Protein AF-A0A965P9P5-F1 (afdb_monomer_lite)

Foldseek 3Di:
DPPVLVVLLVVLVVVLVVLVCCVVVVVDPDVVSVVVSVVVSVVSVVVNVVSVVVVVVVVVVVD

Structure (mmCIF, N/CA/C/O backbone):
data_AF-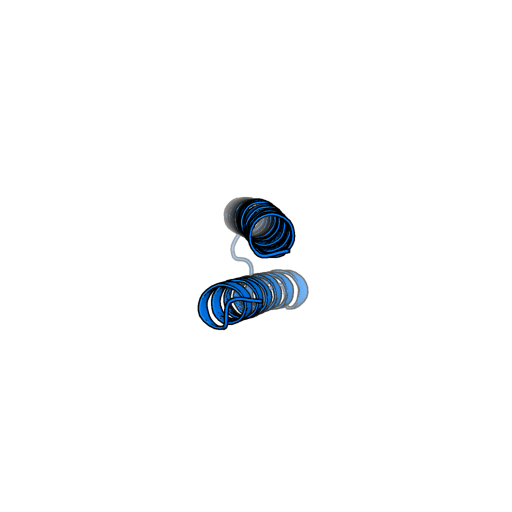A0A965P9P5-F1
#
_entry.id   AF-A0A965P9P5-F1
#
loop_
_atom_site.group_PDB
_atom_site.id
_atom_site.type_symbol
_atom_site.label_atom_id
_atom_site.label_alt_id
_atom_site.label_comp_id
_atom_s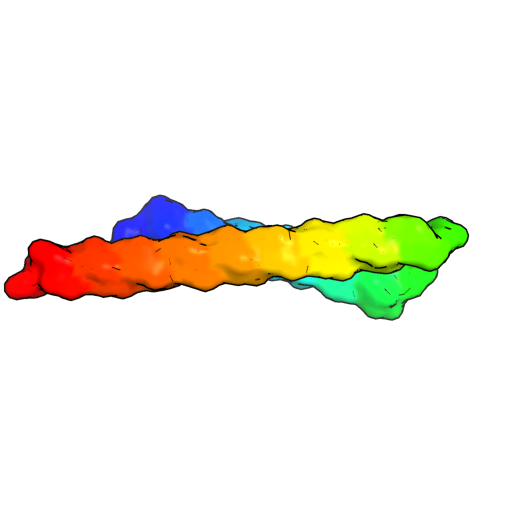ite.label_asym_id
_atom_site.label_entity_id
_atom_site.label_seq_id
_atom_site.pdbx_PDB_ins_code
_atom_site.Cartn_x
_atom_site.Cartn_y
_atom_site.Cartn_z
_atom_site.occupancy
_atom_site.B_iso_or_equiv
_atom_site.auth_seq_id
_atom_site.auth_comp_id
_atom_site.auth_asym_id
_atom_site.auth_atom_id
_atom_site.pdbx_PDB_model_num
ATOM 1 N N . MET A 1 1 ? -12.504 0.050 17.966 1.00 61.53 1 MET A N 1
ATOM 2 C CA . MET A 1 1 ? -12.081 -0.234 16.584 1.00 61.53 1 MET A CA 1
ATOM 3 C C . MET A 1 1 ? -13.118 -1.072 15.831 1.00 61.53 1 MET A C 1
ATOM 5 O O . MET A 1 1 ? -13.523 -2.122 16.307 1.00 61.53 1 MET A O 1
ATOM 9 N N . ASN A 1 2 ? -13.624 -0.579 14.696 1.00 80.25 2 ASN A N 1
ATOM 10 C CA . ASN A 1 2 ? -14.608 -1.278 13.857 1.00 80.25 2 ASN A CA 1
ATOM 11 C C . ASN A 1 2 ? -13.900 -2.370 13.029 1.00 80.25 2 ASN A C 1
ATOM 13 O O . ASN A 1 2 ? -13.090 -2.022 12.168 1.00 80.25 2 ASN A O 1
ATOM 17 N N . ASP A 1 3 ? -14.227 -3.652 13.250 1.00 88.44 3 ASP A N 1
ATOM 18 C CA . ASP A 1 3 ? -13.648 -4.832 12.564 1.00 88.44 3 ASP A CA 1
ATOM 19 C C . ASP A 1 3 ? -13.545 -4.666 11.034 1.00 88.44 3 ASP A C 1
ATOM 21 O O . ASP A 1 3 ? -12.627 -5.170 10.382 1.00 88.44 3 ASP A O 1
ATOM 25 N N . THR A 1 4 ? -14.477 -3.913 10.440 1.00 94.56 4 THR A N 1
ATOM 26 C CA . THR A 1 4 ? -14.489 -3.607 9.004 1.00 94.56 4 THR A CA 1
ATOM 27 C C . THR A 1 4 ? -13.303 -2.730 8.597 1.00 94.56 4 THR A C 1
ATOM 29 O O . THR A 1 4 ? -12.667 -2.982 7.573 1.00 94.56 4 THR A O 1
ATOM 32 N N . LEU A 1 5 ? -12.993 -1.691 9.378 1.00 95.12 5 LEU A N 1
ATOM 33 C CA . LEU A 1 5 ? -11.901 -0.758 9.086 1.00 95.12 5 LEU A CA 1
ATOM 34 C C . LEU A 1 5 ? -10.540 -1.431 9.278 1.00 95.12 5 LEU A C 1
ATOM 36 O O . 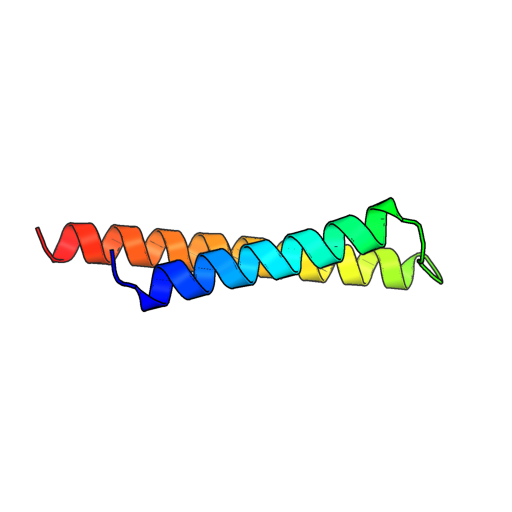LEU A 1 5 ? -9.650 -1.252 8.448 1.00 95.12 5 LEU A O 1
ATOM 40 N N . GLU A 1 6 ? -10.402 -2.272 10.304 1.00 93.88 6 GLU A N 1
ATOM 41 C CA . GLU A 1 6 ? -9.204 -3.096 10.498 1.00 93.88 6 GLU A CA 1
ATOM 42 C C . GLU A 1 6 ? -8.966 -4.041 9.320 1.00 93.88 6 GLU A C 1
ATOM 44 O O . GLU A 1 6 ? -7.851 -4.124 8.794 1.00 93.88 6 GLU A O 1
ATOM 49 N N . TYR A 1 7 ? -10.021 -4.721 8.860 1.00 96.69 7 TYR A N 1
ATOM 50 C CA . TYR A 1 7 ? -9.943 -5.594 7.695 1.00 96.69 7 TYR A CA 1
ATOM 51 C C . TYR A 1 7 ? -9.485 -4.831 6.444 1.00 96.69 7 TYR A C 1
ATOM 53 O O . TYR A 1 7 ? -8.614 -5.311 5.714 1.00 96.69 7 TYR A O 1
ATOM 61 N N . LEU A 1 8 ? -10.016 -3.625 6.213 1.00 97.19 8 LEU A N 1
ATOM 62 C CA . LEU A 1 8 ? -9.605 -2.776 5.092 1.00 97.19 8 LEU A CA 1
ATOM 63 C C . LEU A 1 8 ? -8.132 -2.361 5.194 1.00 97.19 8 LEU A C 1
ATOM 65 O O . LEU A 1 8 ? -7.399 -2.502 4.214 1.00 97.19 8 LEU A O 1
ATOM 69 N N . ILE A 1 9 ? -7.675 -1.907 6.366 1.00 97.12 9 ILE A N 1
ATOM 70 C CA . ILE A 1 9 ? -6.268 -1.541 6.600 1.00 97.12 9 ILE A CA 1
ATOM 71 C C . ILE A 1 9 ? -5.354 -2.738 6.327 1.00 97.12 9 ILE A C 1
ATOM 73 O O . ILE A 1 9 ? -4.358 -2.604 5.609 1.00 97.12 9 ILE A O 1
ATOM 77 N N . LYS A 1 10 ? -5.710 -3.921 6.844 1.00 97.62 10 LYS A N 1
ATOM 78 C CA . LYS A 1 10 ? -4.960 -5.158 6.609 1.00 97.62 10 LYS A CA 1
ATOM 79 C C . LYS A 1 10 ? -4.884 -5.479 5.119 1.00 97.62 10 LYS A C 1
ATOM 81 O O . LYS A 1 10 ? -3.793 -5.717 4.604 1.00 97.62 10 LYS A O 1
ATOM 86 N N . LYS A 1 11 ? -6.019 -5.445 4.415 1.00 98.31 11 LYS A N 1
ATOM 87 C CA . LYS A 1 11 ? -6.074 -5.796 2.994 1.00 98.31 11 LYS A CA 1
ATOM 88 C C . LYS A 1 11 ? -5.266 -4.828 2.130 1.00 98.31 11 LYS A C 1
ATOM 90 O O . LYS A 1 11 ? -4.549 -5.261 1.234 1.00 98.31 11 LYS A O 1
ATOM 95 N N . ILE A 1 12 ? -5.316 -3.532 2.433 1.00 98.31 12 ILE A N 1
ATOM 96 C CA . ILE A 1 12 ? -4.489 -2.519 1.764 1.00 98.31 12 ILE A CA 1
ATOM 97 C C . ILE A 1 12 ? -2.997 -2.774 2.014 1.00 98.31 12 ILE A C 1
ATOM 99 O O . ILE A 1 12 ? -2.190 -2.656 1.090 1.00 98.31 12 ILE A O 1
ATOM 103 N N . GLY A 1 13 ? -2.625 -3.155 3.239 1.00 97.94 13 GLY A N 1
ATOM 104 C CA . GLY A 1 13 ? -1.259 -3.551 3.577 1.00 97.94 13 GLY A CA 1
ATOM 105 C C . GLY A 1 13 ? -0.770 -4.757 2.769 1.00 97.94 13 GLY A C 1
ATOM 106 O O . GLY A 1 13 ? 0.333 -4.718 2.228 1.00 97.94 13 GLY A O 1
ATOM 107 N N . GLU A 1 14 ? -1.600 -5.794 2.624 1.00 98.25 14 GLU A N 1
ATOM 108 C CA . GLU A 1 14 ? -1.292 -6.965 1.791 1.00 98.25 14 GLU A CA 1
ATOM 109 C C . GLU A 1 14 ? -1.037 -6.576 0.328 1.00 98.25 14 GLU A C 1
ATOM 111 O O . GLU A 1 14 ? -0.024 -6.973 -0.243 1.00 98.25 14 GLU A O 1
ATOM 116 N N . GLU A 1 15 ? -1.895 -5.745 -0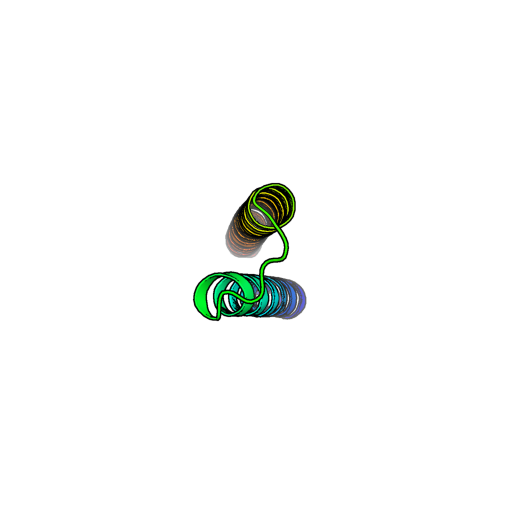.272 1.00 98.19 15 GLU A N 1
ATOM 117 C CA . GLU A 1 15 ? -1.703 -5.315 -1.664 1.00 98.19 15 GLU A CA 1
ATOM 118 C C . GLU A 1 15 ? -0.445 -4.455 -1.844 1.00 98.19 15 GLU A C 1
ATOM 120 O O . GLU A 1 15 ? 0.272 -4.587 -2.837 1.00 98.19 15 GLU A O 1
ATOM 125 N N . ARG A 1 16 ? -0.108 -3.610 -0.862 1.00 97.81 16 ARG A N 1
ATOM 126 C CA . ARG A 1 16 ? 1.161 -2.867 -0.877 1.00 97.81 16 ARG A CA 1
ATOM 127 C C . ARG A 1 16 ? 2.372 -3.798 -0.823 1.00 97.81 16 ARG A C 1
ATOM 129 O O . ARG A 1 16 ? 3.351 -3.525 -1.517 1.00 97.81 16 ARG A O 1
ATOM 136 N N . ASN A 1 17 ? 2.307 -4.872 -0.037 1.00 97.44 17 ASN A N 1
ATOM 137 C CA . ASN A 1 17 ? 3.373 -5.871 0.029 1.00 97.44 17 ASN A CA 1
ATOM 138 C C . ASN A 1 17 ? 3.510 -6.621 -1.300 1.00 97.44 17 ASN A C 1
ATOM 140 O O . ASN A 1 17 ? 4.622 -6.730 -1.802 1.00 97.44 17 ASN A O 1
ATOM 144 N N . ASN A 1 18 ? 2.399 -7.012 -1.932 1.00 96.69 18 ASN A N 1
ATOM 145 C CA . ASN A 1 18 ? 2.423 -7.635 -3.260 1.00 96.69 18 ASN A CA 1
ATOM 146 C C . ASN A 1 18 ? 3.138 -6.746 -4.292 1.00 96.69 18 ASN A C 1
ATOM 148 O O . ASN A 1 18 ? 3.966 -7.219 -5.070 1.00 96.69 18 ASN A O 1
ATOM 152 N N . ILE A 1 19 ? 2.859 -5.437 -4.282 1.00 97.00 19 ILE A N 1
ATOM 153 C CA . ILE A 1 19 ? 3.544 -4.482 -5.164 1.00 97.00 19 ILE A CA 1
ATOM 154 C C . ILE A 1 19 ? 5.032 -4.386 -4.821 1.00 97.00 19 ILE A C 1
ATOM 156 O O . ILE A 1 19 ? 5.865 -4.382 -5.728 1.00 97.00 19 ILE A O 1
ATOM 160 N N . ALA A 1 20 ? 5.380 -4.302 -3.534 1.00 95.94 20 ALA A N 1
ATOM 161 C CA . ALA A 1 20 ? 6.771 -4.257 -3.097 1.00 95.94 20 ALA A CA 1
ATOM 162 C C . ALA A 1 20 ? 7.540 -5.502 -3.561 1.00 95.94 20 ALA A C 1
ATOM 164 O O . ALA A 1 20 ? 8.629 -5.368 -4.116 1.00 95.94 20 ALA A O 1
ATOM 165 N N . ASP A 1 21 ? 6.940 -6.684 -3.443 1.00 96.00 21 ASP A N 1
ATOM 166 C CA . ASP A 1 21 ? 7.515 -7.939 -3.919 1.00 96.00 21 ASP A CA 1
ATOM 167 C C . ASP A 1 21 ? 7.701 -7.929 -5.441 1.00 96.00 21 ASP A C 1
ATOM 169 O O . ASP A 1 21 ? 8.757 -8.326 -5.934 1.00 96.00 21 ASP A O 1
ATOM 173 N N . CYS A 1 22 ? 6.732 -7.423 -6.215 1.00 94.19 22 CYS A N 1
ATOM 174 C CA . CYS A 1 22 ? 6.894 -7.256 -7.665 1.00 94.19 22 CYS A CA 1
ATOM 175 C C . CYS A 1 22 ? 8.072 -6.337 -8.022 1.00 94.19 22 CYS A C 1
ATOM 177 O O . CYS A 1 22 ? 8.820 -6.634 -8.956 1.00 94.19 22 CYS A O 1
ATOM 179 N N . LEU A 1 23 ? 8.245 -5.236 -7.283 1.00 93.88 23 LEU A N 1
ATOM 180 C CA . LEU A 1 23 ? 9.341 -4.289 -7.489 1.00 93.88 23 LEU A CA 1
ATOM 181 C C . LEU A 1 23 ? 10.703 -4.902 -7.121 1.00 93.88 23 LEU A C 1
ATOM 183 O O . LEU A 1 23 ? 11.662 -4.735 -7.871 1.00 93.88 23 LEU A O 1
ATOM 187 N N . VAL A 1 24 ? 10.789 -5.623 -5.998 1.00 93.75 24 VAL A N 1
ATOM 188 C CA . VAL A 1 24 ? 12.032 -6.240 -5.498 1.00 93.75 24 VAL A CA 1
ATOM 189 C C . VAL A 1 24 ? 12.465 -7.423 -6.358 1.00 93.75 24 VAL A C 1
ATOM 191 O O . VAL A 1 24 ? 13.650 -7.562 -6.654 1.00 93.75 24 VAL A O 1
ATOM 194 N N . ASN A 1 25 ? 11.519 -8.251 -6.805 1.00 93.44 25 ASN A N 1
ATOM 195 C CA . ASN A 1 25 ? 11.816 -9.413 -7.641 1.00 93.44 25 ASN A CA 1
ATOM 196 C C . ASN A 1 25 ? 12.284 -9.033 -9.056 1.00 93.44 25 ASN A C 1
ATOM 198 O O . ASN A 1 25 ? 12.751 -9.896 -9.792 1.00 93.44 25 ASN A O 1
ATOM 202 N N . GLY A 1 26 ? 12.165 -7.760 -9.454 1.00 82.69 26 GLY A N 1
ATOM 203 C CA . GLY A 1 26 ? 12.676 -7.271 -10.734 1.00 82.69 26 GLY A CA 1
ATOM 204 C C . GLY A 1 26 ? 11.908 -7.779 -11.957 1.00 82.69 26 GLY A C 1
ATOM 205 O O . GLY A 1 26 ? 12.389 -7.630 -13.077 1.00 82.69 26 GLY A O 1
ATOM 206 N N . ASN A 1 27 ? 10.704 -8.332 -11.771 1.00 82.81 27 ASN A N 1
ATOM 207 C CA . ASN A 1 27 ? 9.847 -8.854 -12.845 1.00 82.81 27 ASN A CA 1
ATOM 208 C C . ASN A 1 27 ? 9.109 -7.733 -13.608 1.00 82.81 27 ASN A C 1
ATOM 210 O O . ASN A 1 27 ? 7.925 -7.857 -13.926 1.00 82.81 27 ASN A O 1
ATOM 214 N N . LEU A 1 28 ? 9.799 -6.623 -13.876 1.00 91.31 28 LEU A N 1
ATOM 215 C CA . LEU A 1 28 ? 9.253 -5.452 -14.556 1.00 91.31 28 LEU A CA 1
ATOM 216 C C . LEU A 1 28 ? 9.680 -5.452 -16.027 1.00 91.31 28 LEU A C 1
ATOM 218 O O . LEU A 1 28 ? 10.854 -5.620 -16.342 1.00 91.31 28 LEU A O 1
ATOM 222 N N . GLN A 1 29 ? 8.718 -5.254 -16.923 1.00 91.00 29 GLN A N 1
ATOM 223 C CA . GLN A 1 29 ? 8.897 -5.211 -18.372 1.00 91.00 29 GLN A CA 1
ATOM 224 C C . GLN A 1 29 ? 9.629 -3.943 -18.811 1.00 91.00 29 GLN A C 1
ATOM 226 O O . GLN A 1 29 ? 10.494 -3.997 -19.683 1.00 91.00 29 GLN A O 1
ATOM 231 N N . ASP A 1 30 ? 9.282 -2.804 -18.213 1.00 95.56 30 ASP A N 1
ATOM 232 C CA . ASP A 1 30 ? 9.853 -1.506 -18.540 1.00 95.56 30 ASP A CA 1
ATOM 233 C C . ASP A 1 30 ? 9.715 -0.495 -17.386 1.00 95.56 30 ASP A C 1
ATOM 235 O O . ASP A 1 30 ? 9.157 -0.761 -16.314 1.00 95.56 30 ASP A O 1
ATOM 239 N N . PHE A 1 31 ? 10.243 0.708 -17.618 1.00 94.88 31 PHE A N 1
ATOM 240 C CA . PHE A 1 31 ? 10.143 1.811 -16.669 1.00 94.88 31 PHE A CA 1
ATOM 241 C C . PHE A 1 31 ? 8.700 2.308 -16.483 1.00 94.88 31 PHE A C 1
ATOM 243 O O . PHE A 1 31 ? 8.356 2.785 -15.401 1.00 94.88 31 PHE A O 1
ATOM 250 N N . ALA A 1 32 ? 7.833 2.171 -17.490 1.00 96.94 32 ALA A N 1
ATOM 251 C CA . ALA A 1 32 ? 6.434 2.568 -17.370 1.00 96.94 32 ALA A CA 1
ATOM 252 C C . ALA A 1 32 ? 5.691 1.674 -16.363 1.00 96.94 32 ALA A C 1
ATOM 254 O O . ALA A 1 32 ? 4.949 2.182 -15.520 1.00 96.94 32 ALA A O 1
ATOM 255 N N . GLN A 1 33 ? 5.953 0.364 -16.370 1.00 96.06 33 GLN A N 1
ATOM 256 C CA . GLN A 1 33 ? 5.417 -0.574 -15.388 1.00 96.06 33 GLN A CA 1
ATOM 257 C C . GLN A 1 33 ? 5.930 -0.271 -13.976 1.00 96.06 33 GLN A C 1
ATOM 259 O O . GLN A 1 33 ? 5.146 -0.289 -13.026 1.00 96.06 33 GLN A O 1
ATOM 264 N N . TYR A 1 34 ? 7.213 0.081 -13.828 1.00 96.06 34 TYR A N 1
ATOM 265 C CA . TYR A 1 34 ? 7.757 0.556 -12.551 1.00 96.06 34 TYR A CA 1
ATOM 266 C C . TYR A 1 34 ? 6.990 1.784 -12.035 1.00 96.06 34 TYR A C 1
ATOM 268 O O . TYR A 1 34 ? 6.489 1.787 -10.908 1.00 96.06 34 TYR A O 1
ATOM 276 N N . GLN A 1 35 ? 6.844 2.819 -12.871 1.00 97.44 35 GLN A N 1
ATOM 277 C CA . GLN A 1 35 ? 6.136 4.046 -12.498 1.00 97.44 35 GLN A CA 1
ATOM 278 C C . GLN A 1 35 ? 4.675 3.779 -12.126 1.00 97.44 35 GLN A C 1
ATOM 280 O O . GLN A 1 35 ? 4.177 4.355 -11.154 1.00 97.44 35 GLN A O 1
ATOM 285 N N . PHE A 1 36 ? 4.007 2.892 -12.867 1.00 97.31 36 PHE A N 1
ATOM 286 C CA . PHE A 1 36 ? 2.637 2.476 -12.595 1.00 97.31 36 PHE A CA 1
ATOM 287 C C . PHE A 1 36 ? 2.506 1.827 -11.213 1.00 97.31 36 PHE A C 1
ATOM 289 O O . PHE A 1 36 ? 1.688 2.270 -10.405 1.00 97.31 36 PHE A O 1
ATOM 296 N N . LEU A 1 37 ? 3.352 0.842 -10.899 1.00 97.06 37 LEU A N 1
ATOM 297 C CA . LEU A 1 37 ? 3.340 0.154 -9.605 1.00 97.06 37 LEU A CA 1
ATOM 298 C C . LEU A 1 37 ? 3.667 1.099 -8.442 1.00 97.06 37 LEU A C 1
ATOM 300 O O . LEU A 1 37 ? 2.978 1.088 -7.423 1.00 97.06 37 LEU A O 1
ATOM 304 N N . CYS A 1 38 ? 4.646 1.994 -8.599 1.00 96.75 38 CYS A N 1
ATOM 305 C CA . CYS A 1 38 ? 4.922 3.029 -7.599 1.00 96.75 38 CYS A CA 1
ATOM 306 C C . CYS A 1 38 ? 3.751 4.013 -7.427 1.00 96.75 38 CYS A C 1
ATOM 308 O O . CYS A 1 38 ? 3.521 4.530 -6.332 1.00 96.75 38 CYS A O 1
ATOM 310 N N . GLY A 1 39 ? 3.012 4.316 -8.496 1.00 98.00 39 GLY A N 1
ATOM 311 C CA . GLY A 1 39 ? 1.770 5.088 -8.428 1.00 98.00 39 GLY A CA 1
ATOM 312 C C . GLY A 1 39 ? 0.691 4.358 -7.630 1.00 98.00 39 GLY A C 1
ATOM 313 O O . GLY A 1 39 ? 0.114 4.935 -6.709 1.00 98.00 39 GLY A O 1
ATOM 314 N N . GLN A 1 40 ? 0.485 3.075 -7.922 1.00 98.19 40 GLN A N 1
ATOM 315 C CA . GLN A 1 40 ? -0.482 2.226 -7.231 1.00 98.19 40 GLN A CA 1
ATOM 316 C C . GLN A 1 40 ? -0.164 2.101 -5.733 1.00 98.19 40 GLN A C 1
ATOM 318 O O . GLN A 1 40 ? -1.039 2.343 -4.903 1.00 98.19 40 GLN A O 1
ATOM 323 N N . ALA A 1 41 ? 1.095 1.834 -5.370 1.00 97.62 41 ALA A N 1
ATOM 324 C CA . ALA A 1 41 ? 1.527 1.761 -3.973 1.00 97.62 41 ALA A CA 1
ATOM 325 C C . ALA A 1 41 ? 1.299 3.081 -3.212 1.00 97.62 41 ALA A C 1
ATOM 327 O O . ALA A 1 41 ? 0.885 3.057 -2.051 1.00 97.62 41 ALA A O 1
ATOM 328 N N . ARG A 1 42 ? 1.524 4.236 -3.860 1.00 98.19 42 ARG A N 1
ATOM 329 C CA . ARG A 1 42 ? 1.231 5.558 -3.275 1.00 98.19 42 ARG A CA 1
ATOM 330 C C . ARG A 1 42 ? -0.265 5.776 -3.062 1.00 98.19 42 ARG A C 1
ATOM 332 O O . ARG A 1 42 ? -0.647 6.276 -2.009 1.00 98.19 42 ARG A O 1
ATOM 339 N N . GLY A 1 43 ? -1.101 5.385 -4.023 1.00 98.50 43 GLY A N 1
ATOM 340 C CA . GLY A 1 43 ? -2.557 5.465 -3.886 1.00 98.50 43 GLY A CA 1
ATOM 341 C C . GLY A 1 43 ? -3.078 4.608 -2.730 1.00 98.50 43 GLY A C 1
ATOM 342 O O . GLY A 1 43 ? -3.861 5.086 -1.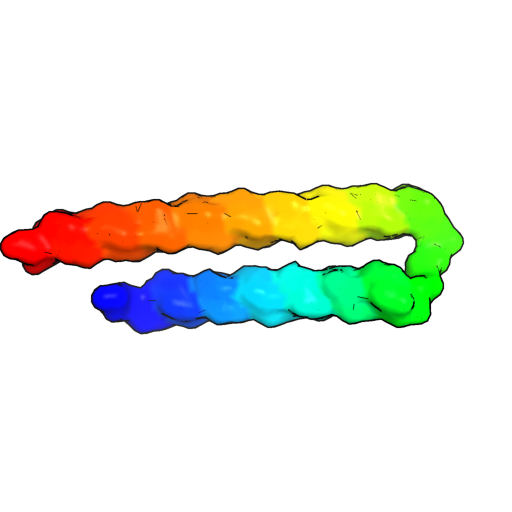914 1.00 98.50 43 GLY A O 1
ATOM 343 N N . LEU A 1 44 ? -2.575 3.376 -2.604 1.00 98.44 44 LEU A N 1
ATOM 344 C CA . LEU A 1 44 ? -2.904 2.486 -1.488 1.00 98.44 44 LEU A CA 1
ATOM 345 C C . LEU A 1 44 ? -2.468 3.065 -0.137 1.00 98.44 44 LEU A C 1
ATOM 347 O O . LEU A 1 44 ? -3.225 3.001 0.825 1.00 98.44 44 LEU A O 1
ATOM 351 N N . LEU A 1 45 ? -1.281 3.675 -0.061 1.00 97.81 45 LEU A N 1
ATOM 352 C CA . LEU A 1 45 ? -0.830 4.345 1.160 1.00 97.81 45 LEU A CA 1
ATOM 353 C C . LEU A 1 45 ? -1.751 5.512 1.543 1.00 97.81 45 LEU A C 1
ATOM 355 O O . LEU A 1 45 ? -2.114 5.635 2.709 1.00 97.81 45 LEU A O 1
ATOM 359 N N . ALA A 1 46 ? -2.156 6.338 0.577 1.00 98.56 46 ALA A N 1
ATOM 360 C CA . ALA A 1 46 ? -3.092 7.432 0.828 1.00 98.56 46 ALA A CA 1
ATOM 361 C C . ALA A 1 46 ? -4.444 6.912 1.346 1.00 98.56 46 ALA A C 1
ATOM 363 O O . ALA A 1 46 ? -4.973 7.446 2.317 1.00 98.56 46 ALA A O 1
ATOM 364 N N . ALA A 1 47 ? -4.967 5.834 0.753 1.00 98.31 47 ALA A N 1
ATOM 365 C CA . ALA A 1 47 ? -6.193 5.192 1.223 1.00 98.31 47 ALA A CA 1
ATOM 366 C C . ALA A 1 47 ? -6.053 4.655 2.657 1.00 98.31 47 ALA A C 1
ATOM 368 O O . ALA A 1 47 ? -6.949 4.855 3.472 1.00 98.31 47 ALA A O 1
ATOM 369 N N . GLN A 1 48 ? -4.919 4.023 2.982 1.00 97.69 48 GLN A N 1
ATOM 370 C CA . GLN A 1 48 ? -4.644 3.526 4.330 1.00 97.69 48 GLN A CA 1
ATOM 371 C C . GLN A 1 48 ? -4.664 4.657 5.367 1.00 97.69 48 GLN A C 1
ATOM 373 O O . GLN A 1 48 ? -5.273 4.489 6.416 1.00 97.69 48 GLN A O 1
ATOM 378 N N . VAL A 1 49 ? -4.043 5.804 5.064 1.00 97.88 49 VAL A N 1
ATOM 379 C CA . VAL A 1 49 ? -4.042 6.980 5.952 1.00 97.88 49 VAL A CA 1
ATOM 380 C C . VAL A 1 49 ? -5.463 7.487 6.191 1.00 97.88 49 VAL A C 1
ATOM 382 O O . VAL A 1 49 ? -5.871 7.602 7.338 1.00 97.88 49 VAL A O 1
ATOM 385 N N . ILE A 1 50 ? -6.247 7.693 5.128 1.00 98.31 50 ILE A N 1
ATOM 386 C CA . ILE A 1 50 ? -7.632 8.184 5.240 1.00 98.31 50 ILE A CA 1
ATOM 387 C C . ILE A 1 50 ? -8.487 7.254 6.115 1.00 98.31 50 ILE A C 1
ATOM 389 O O . ILE A 1 50 ? -9.285 7.720 6.925 1.00 98.31 50 ILE A O 1
ATOM 393 N N . ILE A 1 51 ? -8.327 5.937 5.964 1.00 96.69 51 ILE A N 1
ATOM 394 C CA . ILE A 1 51 ? -9.080 4.950 6.749 1.00 96.69 51 ILE A CA 1
ATOM 395 C C . ILE A 1 51 ? -8.624 4.939 8.212 1.00 96.69 51 ILE A C 1
ATOM 397 O O . ILE A 1 51 ? -9.469 4.859 9.100 1.00 96.69 51 ILE A O 1
ATOM 401 N N . SER A 1 52 ? -7.320 5.040 8.476 1.00 95.62 52 SER A N 1
ATOM 402 C CA . SER A 1 52 ? -6.795 5.147 9.842 1.00 95.62 52 SER A CA 1
ATOM 403 C C . SER A 1 52 ? -7.274 6.418 10.546 1.00 95.62 52 SER A C 1
ATOM 405 O O . SER A 1 52 ? -7.633 6.365 11.723 1.00 95.62 52 SER A O 1
ATOM 407 N N . ASP A 1 53 ? -7.326 7.541 9.828 1.00 96.12 53 ASP A N 1
ATOM 408 C CA . ASP A 1 53 ? -7.835 8.808 10.357 1.00 96.12 53 ASP A CA 1
ATOM 409 C C . ASP A 1 53 ? -9.322 8.680 10.712 1.00 96.12 53 ASP A C 1
ATOM 411 O O . ASP A 1 53 ? -9.734 9.072 11.801 1.00 96.12 53 ASP A O 1
ATOM 415 N N . LEU A 1 54 ? -10.118 8.053 9.836 1.00 95.50 54 LEU A N 1
ATOM 416 C CA . LEU A 1 54 ? -11.529 7.769 10.104 1.00 95.50 54 LEU A CA 1
ATOM 417 C C . LEU A 1 54 ? -11.712 6.841 11.312 1.00 95.50 54 LEU A C 1
ATOM 419 O O . LEU A 1 54 ? -12.570 7.098 12.150 1.00 95.50 54 LEU A O 1
ATOM 423 N N . ALA A 1 55 ? -10.919 5.772 11.415 1.00 93.75 55 ALA A N 1
ATOM 424 C CA . ALA A 1 55 ? -10.979 4.860 12.556 1.00 93.75 55 ALA A CA 1
ATOM 425 C C . ALA A 1 55 ? -10.699 5.601 13.871 1.00 93.75 55 ALA A C 1
ATOM 427 O O . ALA A 1 55 ? -11.439 5.427 14.832 1.00 93.75 55 ALA A O 1
ATOM 428 N N . THR A 1 56 ? -9.694 6.481 13.871 1.00 93.12 56 THR A N 1
ATOM 429 C CA . THR A 1 56 ? -9.345 7.317 15.029 1.00 93.12 56 THR A CA 1
ATOM 430 C C . THR A 1 56 ? -10.476 8.278 15.401 1.00 93.12 56 THR A C 1
ATOM 432 O O . THR A 1 56 ? -10.771 8.438 16.579 1.00 93.12 56 THR A O 1
ATOM 435 N N . GLN A 1 57 ? -11.121 8.915 14.416 1.00 93.19 57 GLN A N 1
ATOM 436 C CA . GLN A 1 57 ? -12.249 9.821 14.667 1.00 93.19 57 GLN A CA 1
ATOM 437 C C . GLN A 1 57 ? -13.444 9.088 15.276 1.00 93.19 57 GLN A C 1
ATOM 439 O O . GLN A 1 57 ? -14.006 9.558 16.254 1.00 93.19 57 GLN A O 1
ATOM 444 N N . LEU A 1 58 ? -13.795 7.915 14.744 1.00 91.75 58 LEU A N 1
ATOM 445 C CA . LEU A 1 58 ? -14.905 7.119 15.271 1.00 91.75 58 LEU A CA 1
ATOM 446 C C . LEU A 1 58 ? -14.640 6.621 16.695 1.00 91.75 58 LEU A C 1
ATOM 448 O O . LEU A 1 58 ? -15.559 6.578 17.497 1.00 91.75 58 LEU A O 1
ATOM 452 N N . GLU A 1 59 ? -13.392 6.278 17.024 1.00 88.75 59 GLU A N 1
ATOM 453 C CA . GLU A 1 59 ? -13.022 5.917 18.398 1.00 88.75 59 GLU A CA 1
ATOM 454 C C . 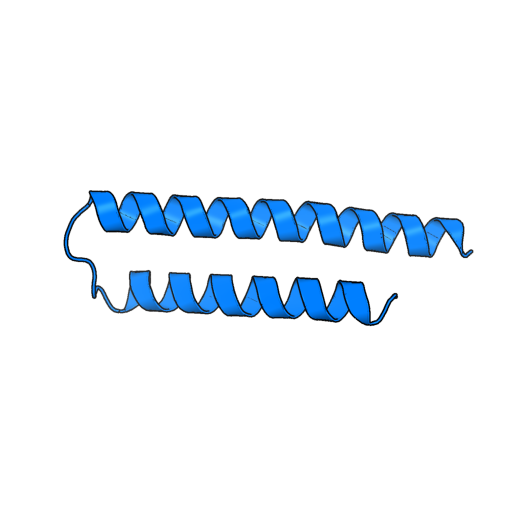GLU A 1 59 ? -13.130 7.096 19.367 1.00 88.75 59 GLU A C 1
ATOM 456 O O . GLU A 1 59 ? -13.490 6.887 20.516 1.00 88.75 59 GLU A O 1
ATOM 461 N N . GLN A 1 60 ? -12.850 8.320 18.910 1.00 89.31 60 GLN A N 1
ATOM 462 C CA . GLN A 1 60 ? -12.996 9.534 19.722 1.00 89.31 60 GLN A CA 1
ATOM 463 C C . GLN A 1 60 ? -14.451 9.997 19.864 1.00 89.31 60 GLN A C 1
ATOM 465 O O . GLN A 1 60 ? -14.774 10.625 20.864 1.00 89.31 60 GLN A O 1
ATOM 470 N N . ASP A 1 61 ? -15.301 9.733 18.868 1.00 82.56 61 ASP A N 1
ATOM 471 C CA . ASP A 1 61 ? -16.727 10.086 18.890 1.00 82.56 61 ASP A CA 1
ATOM 472 C C . ASP A 1 61 ? -17.572 9.091 19.717 1.00 82.56 61 ASP A C 1
ATOM 474 O O . ASP A 1 61 ? -18.658 9.450 20.175 1.00 82.56 61 ASP A O 1
ATOM 478 N N . ASP A 1 62 ? -17.094 7.851 19.888 1.00 68.50 62 ASP A N 1
ATOM 479 C CA . ASP A 1 62 ? -17.736 6.807 20.705 1.00 68.50 62 ASP A CA 1
ATOM 480 C C . ASP A 1 62 ? -17.357 6.879 22.211 1.00 68.50 62 ASP A C 1
ATOM 482 O O . ASP A 1 62 ? -17.985 6.182 23.018 1.00 68.50 62 ASP A O 1
ATOM 486 N N . ASP A 1 63 ? -16.375 7.715 22.590 1.00 54.59 63 ASP A N 1
ATOM 487 C CA . ASP A 1 63 ? -15.931 8.008 23.974 1.00 54.59 63 ASP A CA 1
ATOM 488 C C . ASP A 1 63 ? -16.650 9.235 24.590 1.00 54.59 63 ASP A C 1
ATOM 490 O O . ASP A 1 63 ? -17.014 9.173 25.793 1.00 54.59 63 ASP A O 1
#

Radius of gyration: 14.9 Å; chains: 1; bounding box: 30×20×42 Å

pLDDT: mean 93.37, std 8.33, range [54.59, 98.56]

Sequence (63 aa):
MNDTLEYLIKKIGEERNNIADCLVNGNLQDFAQYQFLCGQARGLLAAQVIISDLATQLEQDDD

Secondary structure (DSSP, 8-state):
--HHHHHHHHHHHHHHHHHHHHHHTT--SSHHHHHHHHHHHHHHHHHHHHHHHHHHHHHHH--